Protein AF-A0A958GDZ5-F1 (afdb_monomer)

Nearest PDB structures (foldseek):
  1hzc-assembly1_B  TM=9.266E-01  e=4.044E-08  [Bacillus] caldolyticus
  1i5f-assembly1_B  TM=9.271E-01  e=4.567E-08  [Bacillus] caldolyticus
  1hz9-assembly1_B  TM=9.321E-01  e=2.219E-07  [Bacillus] caldolyticus
  2f52-assembly1_A  TM=8.809E-01  e=8.388E-08  Bacillus subtilis
  6szz-assembly1_A  TM=9.131E-01  e=2.358E-07  Bacillus subtilis

Radius of gyration: 29.17 Å; Cα contacts (8 Å, |Δi|>4): 156; chains: 1; bounding box: 66×72×40 Å

Foldseek 3Di:
DFDKDKFF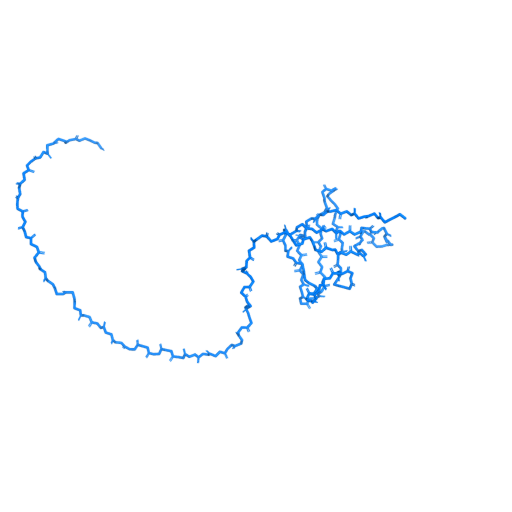WQDWDLVQQWGWTQDPVRDIATEGLVQEDDDPRSTDDGGAMWIFGWDQDPVGIYTNHIGHPPPDDDPPPPVPPDPDDDDPPPPDDDDDDPDDDDDDDDDDDDDDDDD

Solvent-accessible surface area (backbone atoms only — not comparable to full-atom values): 7683 Å² total; per-residue (Å²): 134,87,63,78,42,70,35,30,26,66,41,51,39,64,94,79,33,40,35,37,29,44,32,91,87,76,47,72,28,43,36,46,36,90,31,42,60,53,99,71,79,53,66,65,55,60,72,40,61,31,39,29,24,72,40,89,47,102,88,47,50,29,44,67,36,32,40,73,59,86,76,78,88,74,101,71,80,72,80,88,76,73,79,84,76,88,75,83,78,81,80,74,85,86,80,86,82,92,76,78,86,89,82,92,81,84,88,82,90,82,86,82,85,89,132

pLDDT: mean 71.01, std 16.37, range [31.41, 90.5]

Mean predicted aligned e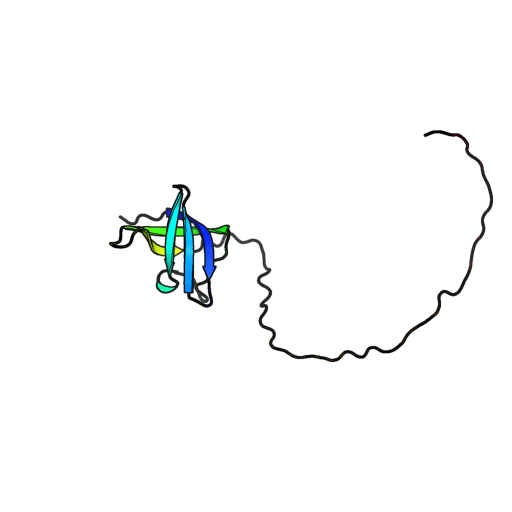rror: 16.72 Å

Sequence (115 aa):
MSSSLKGQVKWFNDAKGFGFIEHESGKDVFVHYSVIESEGFKTLKDGEEVLYEIKDGPKGLHAVKVLKTEVTPSPSQTPGNTPDLALTENDADLAKKNDSALDLKPAVANGDTTN

Structure (mmCIF, N/CA/C/O backbone):
data_AF-A0A958GDZ5-F1
#
_entry.id   AF-A0A958GDZ5-F1
#
loop_
_atom_site.group_PDB
_atom_site.id
_atom_site.type_symbol
_atom_site.label_atom_id
_atom_site.label_alt_id
_atom_site.label_comp_id
_atom_site.label_asym_id
_atom_site.label_entity_id
_atom_site.label_seq_id
_atom_site.pdbx_PDB_ins_code
_atom_site.Cartn_x
_atom_site.Cartn_y
_atom_site.Cartn_z
_atom_site.occupancy
_atom_site.B_iso_or_equiv
_atom_site.auth_seq_id
_atom_site.auth_comp_id
_atom_site.auth_asym_id
_atom_site.auth_atom_id
_atom_site.pdbx_PDB_model_num
ATOM 1 N N . MET A 1 1 ? 19.341 -12.411 4.408 1.00 46.62 1 MET A N 1
ATOM 2 C CA . MET A 1 1 ? 19.259 -11.022 4.897 1.00 46.62 1 MET A CA 1
ATOM 3 C C . MET A 1 1 ? 17.959 -10.458 4.358 1.00 46.62 1 MET A C 1
ATOM 5 O O . MET A 1 1 ? 17.829 -10.393 3.144 1.00 46.62 1 MET A O 1
ATOM 9 N N . SER A 1 2 ? 16.976 -10.211 5.222 1.00 49.62 2 SER A N 1
ATOM 10 C CA . SER A 1 2 ? 15.682 -9.633 4.828 1.00 49.62 2 SER A CA 1
ATOM 11 C C . SER A 1 2 ? 15.842 -8.127 4.649 1.00 49.62 2 SER A C 1
ATOM 13 O O . SER A 1 2 ? 16.529 -7.496 5.452 1.00 49.62 2 SER A O 1
ATOM 15 N N . SER A 1 3 ? 15.268 -7.568 3.588 1.00 72.31 3 SER A N 1
ATOM 16 C CA . SER A 1 3 ? 15.428 -6.159 3.214 1.00 72.31 3 SER A CA 1
ATOM 17 C C . SER A 1 3 ? 14.066 -5.479 3.255 1.00 72.31 3 SER A C 1
ATOM 19 O O . SER A 1 3 ? 13.451 -5.231 2.219 1.00 72.31 3 SER A O 1
ATOM 21 N N . SER A 1 4 ? 13.590 -5.205 4.469 1.00 80.19 4 SER A N 1
ATOM 22 C CA . SER A 1 4 ? 12.344 -4.474 4.712 1.00 80.19 4 SER A CA 1
ATOM 23 C C . SER A 1 4 ? 12.539 -2.980 4.453 1.00 80.19 4 SER A C 1
ATOM 25 O O . SER A 1 4 ? 13.434 -2.355 5.019 1.00 80.19 4 SER A O 1
ATOM 27 N N . LEU A 1 5 ? 11.692 -2.415 3.602 1.00 87.19 5 LEU A N 1
ATOM 28 C CA . LEU A 1 5 ? 11.617 -1.002 3.242 1.00 87.19 5 LEU A CA 1
ATOM 29 C C . LEU A 1 5 ? 10.324 -0.392 3.771 1.00 87.19 5 LEU A C 1
ATOM 31 O O . LEU A 1 5 ? 9.380 -1.100 4.106 1.00 87.19 5 LEU A O 1
ATOM 35 N N . LYS A 1 6 ? 10.280 0.934 3.825 1.00 87.44 6 LYS A N 1
ATOM 36 C CA . LYS A 1 6 ? 9.084 1.706 4.165 1.00 87.44 6 LYS A CA 1
ATOM 37 C C . LYS A 1 6 ? 8.620 2.495 2.950 1.00 87.44 6 LYS A C 1
ATOM 39 O O . LYS A 1 6 ? 9.429 2.899 2.117 1.00 87.44 6 LYS A O 1
ATOM 44 N N . GLY A 1 7 ? 7.327 2.741 2.846 1.00 88.12 7 GLY A N 1
ATOM 45 C CA . GLY A 1 7 ? 6.790 3.617 1.810 1.00 88.12 7 GLY A CA 1
ATOM 46 C C . GLY A 1 7 ? 5.302 3.838 1.973 1.00 88.12 7 GLY A C 1
ATOM 47 O O . GLY A 1 7 ? 4.669 3.252 2.853 1.00 88.12 7 GLY A O 1
ATOM 48 N N . GLN A 1 8 ? 4.770 4.711 1.126 1.00 88.31 8 GLN A N 1
ATOM 49 C CA . GLN A 1 8 ? 3.386 5.153 1.209 1.00 88.31 8 GLN A CA 1
ATOM 50 C C . GLN A 1 8 ? 2.557 4.505 0.117 1.00 88.31 8 GLN A C 1
ATOM 52 O O . GLN A 1 8 ? 2.944 4.443 -1.052 1.00 88.31 8 GLN A O 1
ATOM 57 N N . VAL A 1 9 ? 1.390 4.009 0.496 1.00 88.06 9 VAL A N 1
ATOM 58 C CA . VAL A 1 9 ? 0.466 3.398 -0.455 1.00 88.06 9 VAL A CA 1
ATOM 59 C C . VAL A 1 9 ? -0.107 4.496 -1.347 1.00 88.06 9 VAL A C 1
ATOM 61 O O . VAL A 1 9 ? -0.763 5.413 -0.865 1.00 88.06 9 VAL A O 1
ATOM 64 N N . LYS A 1 10 ? 0.118 4.403 -2.661 1.00 88.19 10 LYS A N 1
ATOM 65 C CA . LYS A 1 10 ? -0.415 5.376 -3.623 1.00 88.19 10 LYS A CA 1
ATOM 66 C C . LYS A 1 10 ? -1.915 5.182 -3.796 1.00 88.19 10 LYS A C 1
ATOM 68 O O . LYS A 1 10 ? -2.681 6.135 -3.788 1.00 88.19 10 LYS A O 1
ATOM 73 N N . TRP A 1 11 ? -2.313 3.929 -3.975 1.00 87.69 11 TRP A N 1
ATOM 74 C CA . TRP A 1 11 ? -3.702 3.498 -4.018 1.00 87.69 11 TRP A CA 1
ATOM 75 C C . TRP A 1 11 ? -3.762 1.982 -3.865 1.00 87.69 11 TRP A C 1
ATOM 77 O O . TRP A 1 11 ? -2.838 1.253 -4.246 1.00 87.69 11 TRP A O 1
ATOM 87 N N . PHE A 1 12 ? -4.879 1.495 -3.344 1.00 87.75 12 PHE A N 1
ATOM 88 C CA . PHE A 1 12 ? -5.149 0.073 -3.216 1.00 87.75 12 PHE A CA 1
ATOM 89 C C . PHE A 1 12 ? -6.603 -0.204 -3.571 1.00 87.75 12 PHE A C 1
ATOM 91 O O . PHE A 1 12 ? -7.491 0.561 -3.210 1.00 87.75 12 PHE A O 1
ATOM 98 N N . ASN A 1 13 ? -6.836 -1.286 -4.307 1.00 86.00 13 ASN A N 1
ATOM 99 C CA . ASN A 1 13 ? -8.171 -1.733 -4.659 1.00 86.00 13 ASN A CA 1
ATOM 100 C C . ASN A 1 13 ? -8.456 -3.045 -3.927 1.00 86.00 13 ASN A C 1
ATOM 102 O O . ASN A 1 13 ? -7.939 -4.096 -4.308 1.00 86.00 13 ASN A O 1
ATOM 106 N N . ASP A 1 14 ? -9.276 -2.978 -2.884 1.00 82.81 14 ASP A N 1
ATOM 107 C CA . ASP A 1 14 ? -9.685 -4.126 -2.074 1.00 82.81 14 ASP A CA 1
ATOM 108 C C . ASP A 1 14 ? -10.543 -5.124 -2.855 1.00 82.81 14 ASP A C 1
ATOM 110 O O . ASP A 1 14 ? -10.319 -6.329 -2.744 1.00 82.81 14 ASP A O 1
ATOM 114 N N . 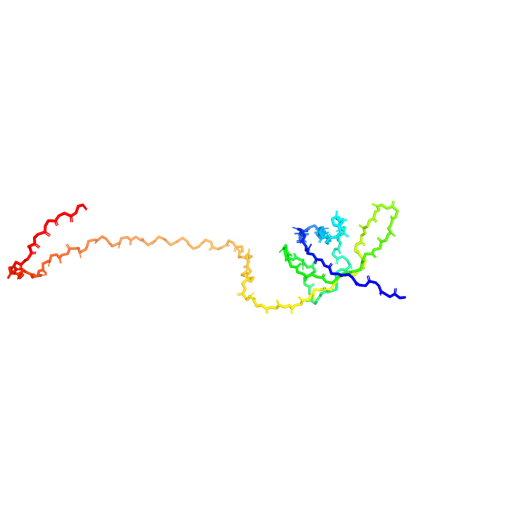ALA A 1 15 ? -11.429 -4.642 -3.731 1.00 83.62 15 ALA A N 1
ATOM 115 C CA . ALA A 1 15 ? -12.278 -5.496 -4.554 1.00 83.62 15 ALA A CA 1
ATOM 116 C C . ALA A 1 15 ? -11.466 -6.356 -5.534 1.00 83.62 15 ALA A C 1
ATOM 118 O O . ALA A 1 15 ? -11.837 -7.493 -5.826 1.00 83.62 15 ALA A O 1
ATOM 119 N N . LYS A 1 16 ? -10.350 -5.824 -6.051 1.00 85.06 16 LYS A N 1
ATOM 120 C CA . LYS A 1 16 ? -9.446 -6.570 -6.940 1.00 85.06 16 LYS A CA 1
ATOM 121 C C . LYS A 1 16 ? -8.248 -7.206 -6.230 1.00 85.06 16 LYS A C 1
ATOM 123 O O . LYS A 1 16 ? -7.585 -8.055 -6.822 1.00 85.06 16 LYS A O 1
ATOM 128 N N . GLY A 1 17 ? -7.953 -6.802 -4.998 1.00 84.69 17 GLY A N 1
ATOM 129 C CA . GLY A 1 17 ? -6.833 -7.307 -4.207 1.00 84.69 17 GLY A CA 1
ATOM 130 C C . GLY A 1 17 ? -5.448 -6.888 -4.716 1.00 84.69 17 GLY A C 1
ATOM 131 O O . GLY A 1 17 ? -4.475 -7.616 -4.522 1.00 84.69 17 GLY A O 1
ATOM 132 N N . PHE A 1 18 ? -5.312 -5.744 -5.384 1.00 88.19 18 PHE A N 1
ATOM 133 C CA . PHE A 1 18 ? -4.002 -5.228 -5.796 1.00 88.19 18 PHE A CA 1
ATOM 134 C C . PHE A 1 18 ? -3.912 -3.718 -5.630 1.00 88.19 18 PHE A C 1
ATOM 136 O O . PHE A 1 18 ? -4.920 -3.011 -5.613 1.00 88.19 18 PHE A O 1
ATOM 143 N N . GLY A 1 19 ? -2.686 -3.216 -5.547 1.00 89.56 19 GLY A N 1
ATOM 144 C CA . GLY A 1 19 ? -2.419 -1.791 -5.442 1.00 89.56 19 GLY A CA 1
ATOM 145 C C . GLY A 1 19 ? -1.006 -1.438 -5.867 1.00 89.56 19 GLY A C 1
ATOM 146 O O . GLY A 1 19 ? -0.238 -2.287 -6.331 1.00 89.56 19 GLY A O 1
ATOM 147 N N . PHE A 1 20 ? -0.674 -0.170 -5.677 1.00 90.50 20 PHE A N 1
ATOM 148 C CA . PHE A 1 20 ? 0.658 0.359 -5.917 1.00 90.50 20 PHE A CA 1
ATOM 149 C C . PHE A 1 20 ? 1.116 1.183 -4.725 1.00 90.50 20 PHE A C 1
ATOM 151 O O . PHE A 1 20 ? 0.348 1.944 -4.133 1.00 90.50 20 PHE A O 1
ATOM 158 N N . ILE A 1 21 ? 2.388 1.021 -4.392 1.00 89.69 21 ILE A N 1
ATOM 159 C CA . ILE A 1 21 ? 3.057 1.754 -3.325 1.00 89.69 21 ILE A CA 1
ATOM 160 C C . ILE A 1 21 ? 4.080 2.673 -3.979 1.00 89.69 21 ILE A C 1
ATOM 162 O O . ILE A 1 21 ? 4.866 2.237 -4.825 1.00 89.69 21 ILE A O 1
ATOM 166 N N . GLU A 1 22 ? 4.046 3.943 -3.600 1.00 87.56 22 GLU A N 1
ATOM 167 C CA . GLU A 1 22 ? 5.036 4.926 -4.005 1.00 87.56 22 GLU A CA 1
ATOM 168 C C . GLU A 1 22 ? 6.192 4.888 -3.001 1.00 87.56 22 GLU A C 1
ATOM 170 O O . GLU A 1 22 ? 6.029 5.116 -1.797 1.00 87.56 22 GLU A O 1
ATOM 175 N N . HIS A 1 23 ? 7.374 4.524 -3.491 1.00 84.81 23 HIS A N 1
ATOM 176 C CA . HIS A 1 23 ? 8.601 4.563 -2.705 1.00 84.81 23 HIS A CA 1
ATOM 177 C C . HIS A 1 23 ? 9.265 5.939 -2.818 1.00 84.81 23 HIS A C 1
ATOM 179 O O . HIS A 1 23 ? 9.201 6.568 -3.874 1.00 84.81 23 HIS A O 1
ATOM 185 N N . GLU A 1 24 ? 10.005 6.369 -1.789 1.00 77.94 24 GLU A N 1
ATOM 186 C CA . GLU A 1 24 ? 10.699 7.671 -1.807 1.00 77.94 24 GLU A CA 1
ATOM 187 C C . GLU A 1 24 ? 11.741 7.782 -2.933 1.00 77.94 24 GLU A C 1
ATOM 189 O O . GLU A 1 24 ? 12.066 8.871 -3.390 1.00 77.94 24 GLU A O 1
ATOM 194 N N . SER A 1 25 ? 12.239 6.647 -3.438 1.00 76.31 25 SER A N 1
ATOM 195 C CA . SER A 1 25 ? 13.123 6.624 -4.614 1.00 76.31 25 SER A CA 1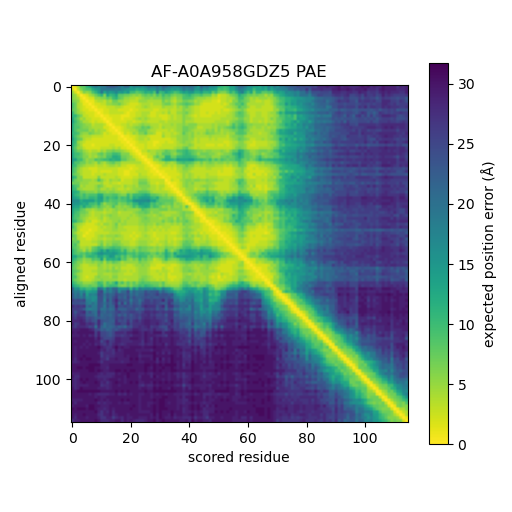
ATOM 196 C C . SER A 1 25 ? 12.406 6.904 -5.942 1.00 76.31 25 SER A C 1
ATOM 198 O O . SER A 1 25 ? 13.031 6.752 -6.991 1.00 76.31 25 SER A O 1
ATOM 200 N N . GLY A 1 26 ? 11.110 7.230 -5.929 1.00 75.12 26 GLY A N 1
ATOM 201 C CA . GLY A 1 26 ? 10.320 7.505 -7.132 1.00 75.12 26 GLY A CA 1
ATOM 202 C C . GLY A 1 26 ? 10.059 6.268 -7.992 1.00 75.12 26 GLY A C 1
ATOM 203 O O . GLY A 1 26 ? 9.884 6.386 -9.201 1.00 75.12 26 GLY A O 1
ATOM 204 N N . LYS A 1 27 ? 10.090 5.071 -7.392 1.00 82.69 27 LYS A N 1
ATOM 205 C CA . LYS A 1 27 ? 9.747 3.820 -8.077 1.00 82.69 27 LYS A CA 1
ATOM 206 C C . LYS A 1 27 ? 8.424 3.282 -7.560 1.00 82.69 27 LYS A C 1
ATOM 208 O O . LYS A 1 27 ? 8.267 3.098 -6.354 1.00 82.69 27 LYS A O 1
ATOM 213 N N . ASP A 1 28 ? 7.525 2.983 -8.488 1.00 86.88 28 ASP A N 1
ATOM 214 C CA . ASP A 1 28 ? 6.263 2.314 -8.205 1.00 86.88 28 ASP A CA 1
ATOM 215 C C . ASP A 1 28 ? 6.498 0.832 -7.917 1.00 86.88 28 ASP A C 1
ATOM 217 O O . ASP A 1 28 ? 7.147 0.113 -8.687 1.00 86.88 28 ASP A O 1
ATOM 221 N N . VAL A 1 29 ? 5.954 0.368 -6.798 1.00 88.50 29 VAL A N 1
ATOM 222 C CA . VAL A 1 29 ? 6.057 -1.024 -6.368 1.00 88.50 29 VAL A CA 1
ATOM 223 C C . VAL A 1 29 ? 4.685 -1.666 -6.460 1.00 88.50 29 VAL A C 1
ATOM 225 O O . VAL A 1 29 ? 3.725 -1.215 -5.831 1.00 88.50 29 VAL A O 1
ATOM 228 N N . PHE A 1 30 ? 4.596 -2.741 -7.239 1.00 90.38 30 PHE A N 1
ATOM 229 C CA . PHE A 1 30 ? 3.364 -3.511 -7.362 1.00 90.38 30 PHE A CA 1
ATOM 230 C C . PHE A 1 30 ? 3.117 -4.341 -6.099 1.00 90.38 30 PHE A C 1
ATOM 232 O O . PHE A 1 30 ? 3.990 -5.109 -5.689 1.00 90.38 30 PHE A O 1
ATOM 239 N N . VAL A 1 31 ? 1.925 -4.233 -5.507 1.00 87.69 31 VAL A N 1
ATOM 240 C CA . VAL A 1 31 ? 1.526 -5.009 -4.324 1.00 87.69 31 VAL A CA 1
ATOM 241 C C . VAL A 1 31 ? 0.282 -5.848 -4.605 1.00 87.69 31 VAL A C 1
ATOM 243 O O . VAL A 1 31 ? -0.674 -5.398 -5.237 1.00 87.69 31 VAL A O 1
ATOM 246 N N . HIS A 1 32 ? 0.288 -7.080 -4.096 1.00 89.44 32 HIS A N 1
ATOM 247 C CA . HIS A 1 32 ? -0.814 -8.030 -4.214 1.00 89.44 32 HIS A CA 1
ATOM 248 C C . HIS A 1 32 ? -1.331 -8.438 -2.830 1.00 89.44 32 HIS A C 1
ATOM 250 O O . HIS A 1 32 ? -0.542 -8.617 -1.905 1.00 89.44 32 HIS A O 1
ATOM 256 N N . TYR A 1 33 ? -2.637 -8.665 -2.678 1.00 84.75 33 TYR A N 1
ATOM 257 C CA . TYR A 1 33 ? -3.236 -9.040 -1.391 1.00 84.75 33 TYR A CA 1
ATOM 258 C C . TYR A 1 33 ? -2.600 -10.302 -0.790 1.00 84.75 33 TYR A C 1
ATOM 260 O O . TYR A 1 33 ? -2.484 -10.429 0.425 1.00 84.75 33 TYR A O 1
ATOM 268 N N . SER A 1 34 ? -2.131 -11.228 -1.634 1.00 85.81 34 SER A N 1
ATOM 269 C CA . SER A 1 34 ? -1.505 -12.472 -1.173 1.00 85.81 34 SER A CA 1
ATOM 270 C C . SER A 1 34 ? -0.243 -12.247 -0.336 1.00 85.81 34 SER A C 1
ATOM 272 O O . SER A 1 34 ? 0.073 -13.112 0.476 1.00 85.81 34 SER A O 1
ATOM 274 N N . VAL A 1 35 ? 0.467 -11.130 -0.529 1.00 87.19 35 VAL A N 1
ATOM 275 C CA . VAL A 1 35 ? 1.714 -10.818 0.193 1.00 87.19 35 VAL A CA 1
ATOM 276 C C . VAL A 1 35 ? 1.493 -9.930 1.419 1.00 87.19 35 VAL A C 1
ATOM 278 O O . VAL A 1 35 ? 2.440 -9.635 2.144 1.00 87.19 35 VAL A O 1
ATOM 281 N N . ILE A 1 36 ? 0.254 -9.489 1.653 1.00 86.69 36 ILE A N 1
ATOM 282 C CA . ILE A 1 36 ? -0.105 -8.673 2.811 1.00 86.69 36 ILE A CA 1
ATOM 283 C C . ILE A 1 36 ? -0.296 -9.592 4.018 1.00 86.69 36 ILE A C 1
ATOM 285 O O . ILE A 1 36 ? -1.163 -10.479 4.013 1.00 86.69 36 ILE A O 1
ATOM 289 N N . GLU A 1 37 ? 0.509 -9.355 5.050 1.00 81.50 37 GLU A N 1
ATOM 290 C CA . GLU A 1 37 ? 0.358 -9.934 6.380 1.00 81.50 37 GLU A CA 1
ATOM 291 C C . GLU A 1 37 ? -0.435 -8.953 7.247 1.00 81.50 37 GLU A C 1
ATOM 293 O O . GLU A 1 37 ? 0.090 -7.968 7.763 1.00 81.50 37 GLU A O 1
ATOM 298 N N . SER A 1 38 ? -1.739 -9.204 7.352 1.00 72.19 38 SER A N 1
ATOM 299 C CA . SER A 1 38 ? -2.656 -8.460 8.212 1.00 72.19 38 SER A CA 1
ATOM 300 C C . SER A 1 38 ? -3.679 -9.426 8.808 1.00 72.19 38 SER A C 1
ATOM 302 O O . SER A 1 38 ? -4.063 -10.408 8.164 1.00 72.19 38 SER A O 1
ATOM 304 N N . GLU A 1 39 ? -4.087 -9.166 10.046 1.00 58.44 39 GLU A N 1
ATOM 305 C CA . GLU A 1 39 ? -5.038 -9.986 10.790 1.00 58.44 39 GLU A CA 1
ATOM 306 C C . GLU A 1 39 ? -6.469 -9.658 10.322 1.00 58.44 39 GLU A C 1
ATOM 308 O O . GLU A 1 39 ? -7.125 -8.750 10.822 1.00 58.44 39 GLU A O 1
ATOM 313 N N . GLY A 1 40 ? -6.932 -10.355 9.277 1.00 68.56 40 GLY A N 1
ATOM 314 C CA . GLY A 1 40 ? -8.287 -10.212 8.731 1.00 68.56 40 GLY A CA 1
ATOM 315 C C . GLY A 1 40 ? -8.321 -9.722 7.283 1.00 68.56 40 GLY A C 1
ATOM 316 O O . GLY A 1 40 ? -7.843 -10.405 6.373 1.00 68.56 40 GLY A O 1
ATOM 317 N N . PHE A 1 41 ? -8.942 -8.564 7.043 1.00 62.25 41 PHE A N 1
ATOM 318 C CA . PHE A 1 41 ? -9.097 -8.010 5.697 1.00 62.25 41 PHE A CA 1
ATOM 319 C C . PHE A 1 41 ? -7.768 -7.442 5.192 1.00 62.25 41 PHE A C 1
ATOM 321 O O . PHE A 1 41 ? -7.261 -6.443 5.694 1.00 62.25 41 PHE A O 1
ATOM 328 N N . LYS A 1 42 ? -7.211 -8.090 4.165 1.00 73.81 42 LYS A N 1
ATOM 329 C CA . LYS A 1 42 ? -5.932 -7.744 3.528 1.00 73.81 42 LYS A CA 1
ATOM 330 C C . LYS A 1 42 ? -6.074 -6.507 2.639 1.00 73.81 42 LYS A C 1
ATOM 332 O O . LYS A 1 42 ? -5.965 -6.600 1.417 1.00 73.81 42 LYS A O 1
ATOM 337 N N . THR A 1 43 ? -6.355 -5.364 3.257 1.00 76.81 43 THR A N 1
ATOM 338 C CA . THR A 1 43 ? -6.558 -4.082 2.581 1.00 76.81 43 THR A CA 1
ATOM 339 C C . THR A 1 43 ? -5.565 -3.028 3.050 1.00 76.81 43 THR A C 1
ATOM 341 O O . THR A 1 43 ? -5.157 -2.983 4.215 1.00 76.81 43 THR A O 1
ATOM 344 N N . LEU A 1 44 ? -5.159 -2.169 2.117 1.00 81.81 44 LEU A N 1
ATOM 345 C CA . LEU A 1 44 ? -4.298 -1.020 2.375 1.00 81.81 44 LEU A CA 1
ATOM 346 C C . LEU A 1 44 ? -5.089 0.263 2.160 1.00 81.81 44 LEU A C 1
ATOM 348 O O . LEU A 1 44 ? -6.002 0.299 1.337 1.00 81.81 44 LEU A O 1
ATOM 352 N N . LYS A 1 45 ? -4.730 1.300 2.910 1.00 81.06 45 LYS A N 1
ATOM 353 C CA . LYS A 1 45 ? -5.333 2.624 2.797 1.00 81.06 45 LYS A CA 1
ATOM 354 C C . LYS A 1 45 ? -4.375 3.535 2.046 1.00 81.06 45 LYS A C 1
ATOM 356 O O . LYS A 1 45 ? -3.168 3.437 2.253 1.00 81.06 45 LYS A O 1
ATOM 361 N N . ASP A 1 46 ? -4.887 4.364 1.146 1.00 84.94 46 ASP A N 1
ATOM 362 C CA . ASP A 1 46 ? -4.068 5.355 0.453 1.00 84.94 46 ASP A CA 1
ATOM 363 C C . ASP A 1 46 ? -3.440 6.337 1.455 1.00 84.94 46 ASP A C 1
ATOM 365 O O . ASP A 1 46 ? -4.046 6.693 2.465 1.00 84.94 46 ASP A O 1
ATOM 369 N N . GLY A 1 47 ? -2.181 6.704 1.215 1.00 83.62 47 GLY A N 1
ATOM 370 C CA . GLY A 1 47 ? -1.403 7.583 2.091 1.00 83.62 47 GL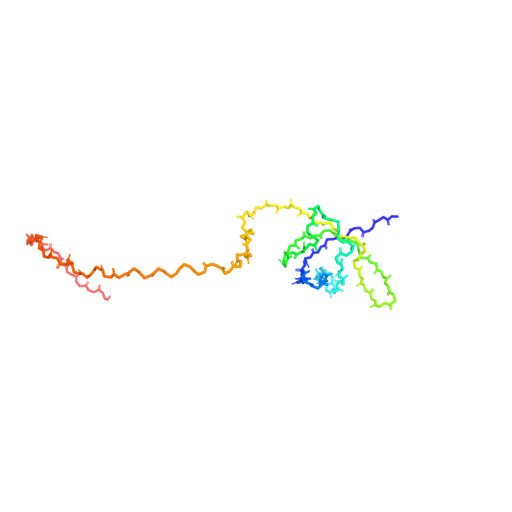Y A CA 1
ATOM 371 C C . GLY A 1 47 ? -0.931 6.954 3.408 1.00 83.62 47 GLY A C 1
ATOM 372 O O . GLY A 1 47 ? -0.251 7.622 4.182 1.00 83.62 47 GLY A O 1
ATOM 373 N N . GLU A 1 48 ? -1.252 5.687 3.681 1.00 82.81 48 GLU A N 1
ATOM 374 C CA . GLU A 1 48 ? -0.780 4.997 4.884 1.00 82.81 48 GLU A CA 1
ATOM 375 C C . GLU A 1 48 ? 0.682 4.556 4.720 1.00 82.81 48 GLU A C 1
ATOM 377 O O . GLU A 1 48 ? 1.090 4.065 3.659 1.00 82.81 48 GLU A O 1
ATOM 382 N N . GLU A 1 49 ? 1.476 4.735 5.777 1.00 86.31 49 GLU A N 1
ATOM 383 C CA . GLU A 1 49 ? 2.847 4.236 5.827 1.00 86.31 49 GLU A CA 1
ATOM 384 C C . GLU A 1 49 ? 2.830 2.743 6.157 1.00 86.31 49 GLU A C 1
ATOM 386 O O . GLU A 1 49 ? 2.218 2.304 7.133 1.00 86.31 49 GLU A O 1
ATOM 391 N N . VAL A 1 50 ? 3.497 1.952 5.321 1.00 86.38 50 VAL A N 1
ATOM 392 C CA . VAL A 1 50 ? 3.599 0.505 5.504 1.00 86.38 50 VAL A CA 1
ATOM 393 C C . VAL A 1 50 ? 5.028 0.031 5.301 1.00 86.38 50 VAL A C 1
ATOM 395 O O . VAL A 1 50 ? 5.802 0.609 4.531 1.00 86.38 50 VAL A O 1
ATOM 398 N N . LEU A 1 51 ? 5.376 -1.054 5.988 1.00 89.12 51 LEU A N 1
ATOM 399 C CA . LEU A 1 51 ? 6.646 -1.749 5.820 1.00 89.12 51 LEU A CA 1
ATOM 400 C C . LEU A 1 51 ? 6.469 -2.856 4.785 1.00 89.12 51 LEU A C 1
ATOM 402 O O . LEU A 1 51 ? 5.572 -3.683 4.906 1.00 89.12 51 LEU A O 1
ATOM 406 N N . TYR A 1 52 ? 7.318 -2.913 3.770 1.00 89.56 52 TYR A N 1
ATOM 407 C CA . TYR A 1 52 ? 7.261 -3.943 2.742 1.00 89.56 52 TYR A CA 1
ATOM 408 C C . TYR A 1 52 ? 8.641 -4.345 2.241 1.00 89.56 52 TYR A C 1
ATOM 410 O O . TYR A 1 52 ? 9.587 -3.572 2.283 1.00 89.56 52 TYR A O 1
ATOM 418 N N . GLU A 1 53 ? 8.766 -5.558 1.721 1.00 89.62 53 GLU A N 1
ATOM 419 C CA . GLU A 1 53 ? 9.992 -6.010 1.059 1.00 89.62 53 GLU A CA 1
ATOM 420 C C . GLU A 1 53 ? 9.836 -5.892 -0.458 1.00 89.62 53 GLU A C 1
ATOM 422 O O . GLU A 1 53 ? 8.940 -6.521 -1.029 1.00 89.62 53 GLU A O 1
ATOM 427 N N . ILE A 1 54 ? 10.708 -5.117 -1.116 1.00 87.06 54 ILE A N 1
ATOM 428 C CA . ILE A 1 54 ? 10.810 -5.133 -2.582 1.00 87.06 54 ILE A CA 1
ATOM 429 C C . ILE A 1 54 ? 11.678 -6.290 -3.030 1.00 87.06 54 ILE A C 1
ATOM 431 O O . ILE A 1 54 ? 12.717 -6.581 -2.436 1.00 87.06 54 ILE A O 1
ATOM 435 N N . LYS A 1 55 ? 11.287 -6.895 -4.143 1.00 86.50 55 LYS A N 1
ATOM 436 C CA . LYS A 1 55 ? 12.117 -7.862 -4.839 1.00 86.50 55 LYS A CA 1
ATOM 437 C C . LYS A 1 55 ? 12.189 -7.522 -6.316 1.00 86.50 55 LYS A C 1
ATOM 439 O O . LYS A 1 55 ? 11.183 -7.167 -6.938 1.00 86.50 55 LYS A O 1
ATOM 444 N N . ASP A 1 56 ? 13.389 -7.615 -6.871 1.00 84.38 56 ASP A N 1
ATOM 445 C CA . ASP A 1 56 ? 13.595 -7.583 -8.307 1.00 84.38 56 ASP A CA 1
ATOM 446 C C . ASP A 1 56 ? 13.006 -8.857 -8.924 1.00 84.38 56 ASP A C 1
ATOM 448 O O . ASP A 1 56 ? 13.315 -9.985 -8.541 1.00 84.38 56 ASP A O 1
ATOM 452 N N . GLY A 1 57 ? 12.063 -8.668 -9.842 1.00 81.00 57 GLY A N 1
ATOM 453 C CA . GLY A 1 57 ? 11.469 -9.743 -10.619 1.00 81.00 57 GLY A CA 1
ATOM 454 C C . GLY A 1 57 ? 11.668 -9.519 -12.115 1.00 81.00 57 GLY A C 1
ATOM 455 O O . GLY A 1 57 ? 11.968 -8.405 -12.549 1.00 81.00 57 GLY A O 1
ATOM 456 N N . PRO A 1 58 ? 11.402 -10.542 -12.942 1.00 77.44 58 PRO A N 1
ATOM 457 C CA . PRO A 1 58 ? 11.528 -10.447 -14.399 1.00 77.44 58 PRO A CA 1
ATOM 458 C C . PRO A 1 58 ? 10.594 -9.400 -15.038 1.00 77.44 58 PRO A C 1
ATOM 460 O O . PRO A 1 58 ? 10.772 -9.056 -16.201 1.00 77.44 58 PRO A O 1
ATOM 463 N N . LYS A 1 59 ? 9.595 -8.897 -14.298 1.00 75.88 59 LYS A N 1
ATOM 464 C CA . LYS A 1 59 ? 8.633 -7.873 -14.743 1.00 75.88 59 LYS A CA 1
ATOM 465 C C . LYS A 1 59 ? 8.775 -6.524 -14.021 1.00 75.88 59 LYS A C 1
ATOM 467 O O . LYS A 1 59 ? 7.914 -5.668 -14.192 1.00 75.88 59 LYS A O 1
ATOM 472 N N . GLY A 1 60 ? 9.826 -6.333 -13.222 1.00 81.31 60 GLY A N 1
ATOM 473 C CA . GLY A 1 60 ? 10.035 -5.128 -12.414 1.00 81.31 60 GLY A CA 1
ATOM 474 C C . GLY A 1 60 ? 9.912 -5.371 -10.908 1.00 81.31 60 GLY A C 1
ATOM 475 O O . GLY A 1 60 ? 9.902 -6.516 -10.444 1.00 81.31 60 GLY A O 1
ATOM 476 N N . LEU A 1 61 ? 9.860 -4.276 -10.145 1.00 86.62 61 LEU A N 1
ATOM 477 C CA . LEU A 1 61 ? 9.780 -4.318 -8.687 1.00 86.62 61 LEU A CA 1
ATOM 478 C C . LEU A 1 61 ? 8.379 -4.700 -8.212 1.00 86.62 61 LEU A C 1
ATOM 480 O O . LEU A 1 61 ? 7.385 -4.087 -8.601 1.00 86.62 61 LEU A O 1
ATOM 484 N N . HIS A 1 62 ? 8.315 -5.678 -7.316 1.00 90.31 62 HIS A N 1
ATOM 485 C CA . HIS A 1 62 ? 7.085 -6.063 -6.635 1.00 90.31 62 HIS A CA 1
ATOM 486 C C . HIS A 1 62 ? 7.331 -6.237 -5.138 1.00 90.31 62 HIS A C 1
ATOM 488 O O . HIS A 1 62 ? 8.440 -6.567 -4.711 1.00 90.31 62 HIS A O 1
ATOM 494 N N . ALA A 1 63 ? 6.284 -6.021 -4.351 1.00 89.12 63 ALA A N 1
ATOM 495 C CA . ALA A 1 63 ? 6.280 -6.321 -2.933 1.00 89.12 63 ALA A CA 1
ATOM 496 C C . ALA A 1 63 ? 6.094 -7.831 -2.731 1.00 89.12 63 ALA A C 1
ATOM 498 O O . ALA A 1 63 ? 5.199 -8.436 -3.326 1.00 89.12 63 ALA A O 1
ATOM 499 N N . VAL A 1 64 ? 6.928 -8.442 -1.890 1.00 90.50 64 VAL A N 1
ATOM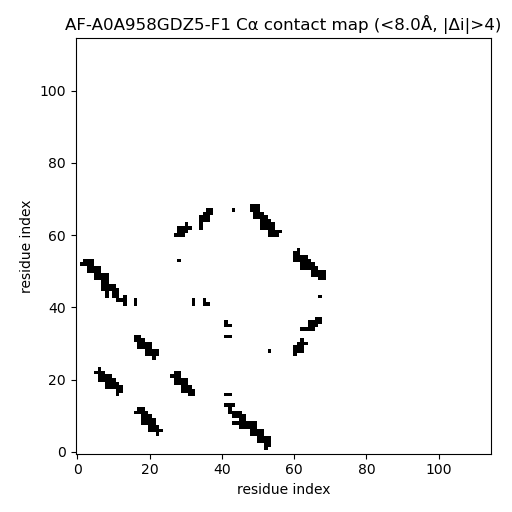 500 C CA . VAL A 1 64 ? 6.832 -9.876 -1.536 1.00 90.50 64 VAL A CA 1
ATOM 501 C C . VAL A 1 64 ? 6.307 -10.122 -0.127 1.00 90.50 64 VAL A C 1
ATOM 503 O O . VAL A 1 64 ? 5.881 -11.232 0.182 1.00 90.50 64 VAL A O 1
ATOM 506 N N . LYS A 1 65 ? 6.313 -9.089 0.713 1.00 89.44 65 LYS A N 1
ATOM 507 C CA . LYS A 1 65 ? 5.797 -9.106 2.079 1.00 89.44 65 LYS A CA 1
ATOM 508 C C . LYS A 1 65 ? 5.400 -7.687 2.445 1.00 89.44 65 LYS A C 1
ATOM 510 O O . LYS A 1 65 ? 6.193 -6.783 2.199 1.00 89.44 65 LYS A O 1
ATOM 515 N N . VAL A 1 66 ? 4.204 -7.490 2.987 1.00 87.44 66 VAL A N 1
ATOM 516 C CA . VAL A 1 66 ? 3.715 -6.181 3.441 1.00 87.44 66 VAL A CA 1
ATOM 517 C C . VAL A 1 66 ? 3.178 -6.307 4.858 1.00 87.44 66 VAL A C 1
ATOM 519 O O . VAL A 1 66 ? 2.353 -7.173 5.133 1.00 87.44 66 VAL A O 1
ATOM 522 N N . LEU A 1 67 ? 3.647 -5.426 5.730 1.00 85.44 67 LEU A N 1
ATOM 523 C CA . LEU A 1 67 ? 3.324 -5.304 7.141 1.00 85.44 67 LEU A CA 1
ATOM 524 C C . LEU A 1 67 ? 2.725 -3.913 7.361 1.00 85.44 67 LEU A C 1
ATOM 526 O O . LEU A 1 67 ? 3.384 -2.896 7.120 1.00 85.44 67 LEU A O 1
ATOM 530 N N . LYS A 1 68 ? 1.474 -3.858 7.818 1.00 80.31 68 LYS A N 1
ATOM 531 C CA . LYS A 1 68 ? 0.853 -2.590 8.212 1.00 80.31 68 LYS A CA 1
ATOM 532 C C . LYS A 1 68 ? 1.442 -2.161 9.550 1.00 80.31 68 LYS A C 1
ATOM 534 O O . LYS A 1 68 ? 1.383 -2.918 10.517 1.00 80.31 68 LYS A O 1
ATOM 539 N N . THR A 1 69 ? 2.017 -0.965 9.616 1.00 71.62 69 THR A N 1
ATOM 540 C CA . THR A 1 69 ? 2.385 -0.373 10.901 1.00 71.62 69 THR A CA 1
ATOM 541 C C . THR A 1 69 ? 1.143 0.317 11.432 1.00 71.62 69 THR A C 1
ATOM 543 O O . THR A 1 69 ? 0.818 1.420 11.003 1.00 71.62 69 THR A O 1
ATOM 546 N N . GLU A 1 70 ? 0.393 -0.349 12.306 1.00 61.62 70 GLU A N 1
ATOM 547 C CA . GLU A 1 70 ? -0.758 0.267 12.967 1.00 61.62 70 GLU A CA 1
ATOM 548 C C . GLU A 1 70 ? -0.289 1.385 13.913 1.00 61.62 70 GLU A C 1
ATOM 550 O O . GLU A 1 70 ? -0.125 1.190 15.114 1.00 61.62 70 GLU A O 1
ATOM 555 N N . VAL A 1 71 ? -0.071 2.582 13.370 1.00 49.84 71 VAL A N 1
ATOM 556 C CA . VAL A 1 71 ? -0.037 3.832 14.132 1.00 49.84 71 VAL A CA 1
ATOM 557 C C . VAL A 1 71 ? -1.416 4.476 14.019 1.00 49.84 71 VAL A C 1
ATOM 559 O O . VAL A 1 71 ? -1.683 5.328 13.179 1.00 49.84 71 VAL A O 1
ATOM 562 N N . THR A 1 72 ? -2.353 4.007 14.840 1.00 31.41 72 THR A N 1
ATOM 563 C CA . THR A 1 72 ? -3.659 4.658 15.015 1.00 31.41 72 THR A CA 1
ATOM 564 C C . THR A 1 72 ? -3.432 6.041 15.646 1.00 31.41 72 THR A C 1
ATOM 566 O O . THR A 1 72 ? -2.670 6.158 16.607 1.00 31.41 72 THR A O 1
ATOM 569 N N . PRO A 1 73 ? -4.104 7.097 15.159 1.00 52.69 73 PRO A N 1
ATOM 570 C CA . PRO A 1 73 ? -5.450 7.303 15.674 1.00 52.69 73 PRO A CA 1
ATOM 571 C C . PRO A 1 73 ? -6.433 7.780 14.599 1.00 52.69 73 PRO A C 1
ATOM 573 O O . PRO A 1 73 ? -6.402 8.932 14.177 1.00 52.69 73 PRO A O 1
ATOM 576 N N . SER A 1 74 ? -7.391 6.931 14.223 1.00 35.41 74 SER A N 1
ATOM 577 C CA . SER A 1 74 ? -8.761 7.405 13.985 1.00 35.41 74 SER A CA 1
ATOM 578 C C . SER A 1 74 ? -9.749 6.247 13.829 1.00 35.41 74 SER A C 1
ATOM 580 O O . SER A 1 74 ? -9.724 5.552 12.809 1.00 35.41 74 SER A O 1
ATOM 582 N N . PRO A 1 75 ? -10.661 6.055 14.797 1.00 58.25 75 PRO A N 1
ATOM 583 C CA . PRO A 1 75 ? -11.824 5.197 14.635 1.00 58.25 75 PRO A CA 1
ATOM 584 C C . PRO A 1 75 ? -12.828 5.907 13.718 1.00 58.25 75 PRO A C 1
ATOM 586 O O . PRO A 1 75 ? -13.741 6.585 14.171 1.00 58.25 75 PRO A O 1
ATOM 589 N N . SER A 1 76 ? -12.629 5.804 12.408 1.00 42.25 76 SER A N 1
ATOM 590 C CA . SER A 1 76 ? -13.641 6.202 11.424 1.00 42.25 76 SER A CA 1
ATOM 591 C C . SER A 1 76 ? -13.470 5.391 10.142 1.00 42.25 76 SER A C 1
ATOM 593 O O . SER A 1 76 ? -13.279 5.903 9.043 1.00 42.25 76 SER A O 1
ATOM 595 N N . GLN A 1 77 ? -13.456 4.068 10.291 1.00 44.59 77 GLN A N 1
ATOM 596 C CA . GLN A 1 77 ? -13.971 3.206 9.236 1.00 44.59 77 GLN A CA 1
ATOM 597 C C . GLN A 1 77 ? -15.418 2.931 9.614 1.00 44.59 77 GLN A C 1
ATOM 599 O O . GLN A 1 77 ? -15.728 1.914 10.226 1.00 44.59 77 GLN A O 1
ATOM 604 N N . THR A 1 78 ? -16.292 3.897 9.328 1.00 37.16 78 THR A N 1
ATOM 605 C CA . THR A 1 78 ? -17.725 3.630 9.267 1.00 37.16 78 THR A CA 1
ATOM 606 C C . THR A 1 78 ? -17.899 2.499 8.256 1.00 37.16 78 THR A C 1
ATOM 608 O O . THR A 1 78 ? -17.493 2.674 7.103 1.00 37.16 78 THR A O 1
ATOM 611 N N . PRO A 1 79 ? -18.433 1.332 8.645 1.00 55.06 79 PRO A N 1
ATOM 612 C CA . PRO A 1 79 ? -18.770 0.299 7.684 1.00 55.06 79 PRO A CA 1
ATOM 613 C C . PRO A 1 79 ? -19.882 0.847 6.786 1.00 55.06 79 PRO A C 1
ATOM 615 O O . PRO A 1 79 ? -21.053 0.848 7.147 1.00 55.06 79 PRO A O 1
ATOM 618 N N . GLY A 1 80 ? -19.507 1.346 5.610 1.00 49.03 80 GLY A N 1
ATOM 619 C CA . GLY A 1 80 ? -20.411 1.785 4.547 1.00 49.03 80 GLY A CA 1
ATOM 620 C C . GLY A 1 80 ? -21.057 0.616 3.803 1.00 49.03 80 GLY A C 1
ATOM 621 O O . GLY A 1 80 ? -21.202 0.679 2.588 1.00 49.03 80 GLY A O 1
ATOM 622 N N . ASN A 1 81 ? -21.441 -0.445 4.517 1.00 54.22 81 ASN A N 1
ATOM 623 C CA . ASN A 1 81 ? -22.186 -1.574 3.963 1.00 54.22 81 ASN A CA 1
ATOM 624 C C . ASN A 1 81 ? -23.495 -1.737 4.745 1.00 54.22 81 ASN A C 1
ATOM 626 O O . ASN A 1 81 ? -23.730 -2.750 5.400 1.00 54.22 81 ASN A O 1
ATOM 630 N N . THR A 1 82 ? -24.353 -0.721 4.679 1.00 49.31 82 THR A N 1
ATOM 631 C CA . THR A 1 82 ? -25.784 -0.909 4.924 1.00 49.31 82 THR A CA 1
ATOM 632 C C . THR A 1 82 ? -26.426 -1.114 3.554 1.00 49.31 82 THR A C 1
ATOM 634 O O . THR A 1 82 ? -26.566 -0.137 2.815 1.00 49.31 82 THR A O 1
ATOM 637 N N . PRO A 1 83 ? -26.764 -2.348 3.138 1.00 57.12 83 PRO A N 1
ATOM 638 C CA . PRO A 1 83 ? -27.713 -2.497 2.052 1.00 57.12 83 PRO A CA 1
ATOM 639 C C . PRO A 1 83 ? -29.042 -1.902 2.528 1.00 57.12 83 PRO A C 1
ATOM 641 O O . PRO A 1 83 ? -29.515 -2.231 3.611 1.00 57.12 83 PRO A O 1
ATOM 644 N N . ASP A 1 84 ? -29.561 -0.965 1.739 1.00 56.84 84 ASP A N 1
ATOM 645 C CA . ASP A 1 84 ? -30.986 -0.739 1.495 1.00 56.84 84 ASP A CA 1
ATOM 646 C C . ASP A 1 84 ? -31.943 -1.231 2.600 1.00 56.84 84 ASP A C 1
ATOM 648 O O . ASP A 1 84 ? -32.388 -2.375 2.602 1.00 56.84 84 ASP A O 1
ATOM 652 N N . LEU A 1 85 ? -32.302 -0.341 3.525 1.00 43.78 85 LEU A N 1
ATOM 653 C CA . LEU A 1 85 ? -33.620 -0.389 4.148 1.00 43.78 85 LEU A CA 1
ATOM 654 C C . LEU A 1 85 ? -34.173 1.032 4.133 1.00 43.78 85 LEU A C 1
ATOM 656 O O . LEU A 1 85 ? -33.992 1.820 5.060 1.00 43.78 85 LEU A O 1
ATOM 660 N N . ALA A 1 86 ? -34.791 1.372 3.005 1.00 50.12 86 ALA A N 1
ATOM 661 C CA . ALA A 1 86 ? -35.618 2.552 2.867 1.00 50.12 86 ALA A CA 1
ATOM 662 C C . ALA A 1 86 ? -36.717 2.535 3.943 1.00 50.12 86 ALA A C 1
ATOM 664 O O . ALA A 1 86 ? -37.713 1.823 3.821 1.00 50.12 86 ALA A O 1
ATOM 665 N N . LEU A 1 87 ? -36.551 3.338 4.994 1.00 47.66 87 LEU A N 1
ATOM 666 C CA . LEU A 1 87 ? -37.675 3.806 5.790 1.00 47.66 87 LEU A CA 1
ATOM 667 C C . LEU A 1 87 ? -38.111 5.138 5.192 1.00 47.66 87 LEU A C 1
ATOM 669 O O . LEU A 1 87 ? -37.434 6.158 5.270 1.00 47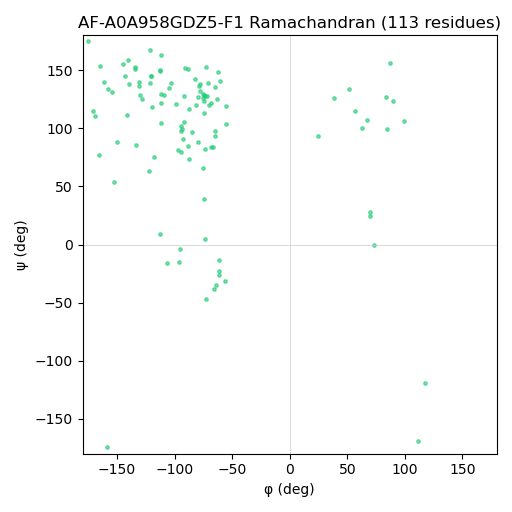.66 87 LEU A O 1
ATOM 673 N N . THR A 1 88 ? -39.232 5.063 4.486 1.00 55.41 88 THR A N 1
ATOM 674 C CA . THR A 1 88 ? -39.987 6.203 3.987 1.00 55.41 88 THR A CA 1
ATOM 675 C C . THR A 1 88 ? -40.529 6.994 5.176 1.00 55.41 88 THR A C 1
ATOM 677 O O . THR A 1 88 ? -41.593 6.700 5.713 1.00 55.41 88 THR A O 1
ATOM 680 N N . GLU A 1 89 ? -39.789 8.002 5.617 1.00 64.62 89 GLU A N 1
ATOM 681 C CA . GLU A 1 89 ? -40.283 8.936 6.627 1.00 64.62 89 GLU A CA 1
ATOM 682 C C . GLU A 1 89 ? -41.022 10.073 5.916 1.00 64.62 89 GLU A C 1
ATOM 684 O O . GLU A 1 89 ? -40.479 11.119 5.564 1.00 64.62 89 GLU A O 1
ATOM 689 N N . ASN A 1 90 ? -42.299 9.791 5.643 1.00 60.50 90 ASN A N 1
ATOM 690 C CA . ASN A 1 90 ? -43.334 10.800 5.469 1.00 60.50 90 ASN A CA 1
ATOM 691 C C . ASN A 1 90 ? -43.575 11.468 6.829 1.00 60.50 90 ASN A C 1
ATOM 693 O O . ASN A 1 90 ? -44.504 11.080 7.536 1.00 60.50 90 ASN A O 1
ATOM 697 N N . ASP A 1 91 ? -42.768 12.465 7.188 1.00 60.22 91 ASP A N 1
ATOM 698 C CA . ASP A 1 91 ? -43.136 13.385 8.265 1.00 60.22 91 ASP A CA 1
ATOM 699 C C . ASP A 1 91 ? -43.838 14.595 7.642 1.00 60.22 91 ASP A C 1
ATOM 701 O O . ASP A 1 91 ? -43.241 15.546 7.130 1.00 60.22 91 ASP A O 1
ATOM 705 N N . ALA A 1 92 ? -45.156 14.453 7.563 1.00 58.84 92 ALA A N 1
ATOM 706 C CA . ALA A 1 92 ? -46.074 15.506 7.199 1.00 58.84 92 ALA A CA 1
ATOM 707 C C . ALA A 1 92 ? -46.166 16.538 8.332 1.00 58.84 92 ALA A C 1
ATOM 709 O O . ALA A 1 92 ? -46.327 16.179 9.489 1.00 58.84 92 ALA A O 1
ATOM 710 N N . ASP A 1 93 ? -46.196 17.808 7.932 1.00 54.78 93 ASP A N 1
ATOM 711 C CA . ASP A 1 93 ? -46.957 18.872 8.588 1.00 54.78 93 ASP A CA 1
ATOM 712 C C . ASP A 1 93 ? -46.593 19.226 10.045 1.00 54.78 93 ASP A C 1
ATOM 714 O O . ASP A 1 93 ? -47.108 18.661 11.002 1.00 54.78 93 ASP A O 1
ATOM 718 N N . LEU A 1 94 ? -45.828 20.314 10.212 1.00 61.00 94 LEU A N 1
ATOM 719 C CA . LEU A 1 94 ? -46.204 21.329 11.201 1.00 61.00 94 LEU A CA 1
ATOM 720 C C . LEU A 1 94 ? -45.715 22.718 10.772 1.00 61.00 94 LEU A C 1
ATOM 722 O O . LEU A 1 94 ? -44.623 23.190 11.092 1.00 61.00 94 LEU A O 1
ATOM 726 N N . ALA A 1 95 ? -46.568 23.388 10.004 1.00 60.66 95 ALA A N 1
ATOM 727 C CA . ALA A 1 95 ? -46.478 24.813 9.761 1.00 60.66 95 ALA A CA 1
ATOM 728 C C . ALA A 1 95 ? -46.904 25.621 11.004 1.00 60.66 95 ALA A C 1
ATOM 730 O O . ALA A 1 95 ? -47.805 25.235 11.742 1.00 60.66 95 ALA A O 1
ATOM 731 N N . LYS A 1 96 ? -46.342 26.833 11.108 1.00 57.81 96 LYS A N 1
ATOM 732 C CA . LYS A 1 96 ? -46.859 28.005 11.843 1.00 57.81 96 LYS A CA 1
ATOM 733 C C . LYS A 1 96 ? -46.915 27.935 13.374 1.00 57.81 96 LYS A C 1
ATOM 735 O O . LYS A 1 96 ? -47.887 27.471 13.958 1.00 57.81 96 LYS A O 1
ATOM 740 N N . LYS A 1 97 ? -45.991 28.683 13.991 1.00 58.69 97 LYS A N 1
ATOM 741 C CA . LYS A 1 97 ? -46.321 29.727 14.983 1.00 58.69 97 LYS A CA 1
ATOM 742 C C . LYS A 1 97 ? -45.119 30.639 15.237 1.00 58.69 97 LYS A C 1
ATOM 744 O O . LYS A 1 97 ? -44.418 30.524 16.231 1.00 58.69 97 LYS A O 1
ATOM 749 N N . ASN A 1 98 ? -44.872 31.544 14.291 1.00 56.91 98 ASN A N 1
ATOM 750 C CA . ASN A 1 98 ? -44.074 32.740 14.554 1.00 56.91 98 ASN A CA 1
ATOM 751 C C . ASN A 1 98 ? -45.052 33.803 15.077 1.00 56.91 98 ASN A C 1
ATOM 753 O O . ASN A 1 98 ? -45.507 34.676 14.340 1.00 56.91 98 ASN A O 1
ATOM 757 N N . ASP A 1 99 ? -45.479 33.615 16.326 1.00 62.31 99 ASP A N 1
ATOM 758 C CA . ASP A 1 99 ? -46.343 34.537 17.056 1.00 62.31 99 ASP A CA 1
ATOM 759 C C . ASP A 1 99 ? -45.461 35.480 17.886 1.00 62.31 99 ASP A C 1
ATOM 761 O O . ASP A 1 99 ? -44.918 35.123 18.923 1.00 62.31 99 ASP A O 1
ATOM 765 N N . SER A 1 100 ? -45.279 36.672 17.324 1.00 54.09 100 SER A N 1
ATOM 766 C CA . SER A 1 100 ? -45.381 37.989 17.958 1.00 54.09 100 SER A CA 1
ATOM 767 C C . SER A 1 100 ? -44.873 38.235 19.394 1.00 54.09 100 SER A C 1
ATOM 769 O O . SER A 1 100 ? -45.447 37.771 20.372 1.00 54.09 100 SER A O 1
ATOM 771 N N . ALA A 1 101 ? -44.012 39.260 19.453 1.00 58.31 101 ALA A N 1
ATOM 772 C CA . ALA A 1 101 ? -44.053 40.405 20.378 1.00 58.31 101 ALA A CA 1
ATOM 773 C C . ALA A 1 101 ? -43.375 40.307 21.762 1.00 58.31 101 ALA A C 1
ATOM 775 O O . ALA A 1 101 ? -43.236 39.245 22.350 1.00 58.31 101 ALA A O 1
ATOM 776 N N . LEU A 1 102 ? -43.044 41.514 22.261 1.00 54.81 102 LEU A N 1
ATOM 777 C CA . LEU A 1 102 ? -42.242 41.929 23.430 1.00 54.81 102 LEU A CA 1
ATOM 778 C C . LEU A 1 102 ? -40.745 42.103 23.102 1.00 54.81 102 LEU A C 1
ATOM 780 O O . LEU A 1 102 ? -40.104 41.185 22.621 1.00 54.81 102 LEU A O 1
ATOM 784 N N . ASP A 1 103 ? -40.080 43.235 23.324 1.00 60.62 103 ASP A N 1
ATOM 785 C CA . ASP A 1 103 ? -40.391 44.425 24.117 1.00 60.62 103 ASP A CA 1
ATOM 786 C C . ASP A 1 103 ? -39.555 45.603 23.583 1.00 60.62 103 ASP A C 1
ATOM 788 O O . ASP A 1 103 ? -38.354 45.477 23.335 1.00 60.62 103 ASP A O 1
ATOM 792 N N . LEU A 1 104 ? -40.209 46.750 23.404 1.00 50.38 104 LEU A N 1
ATOM 793 C CA . LEU A 1 104 ? -39.589 48.038 23.113 1.00 50.38 104 LEU A CA 1
ATOM 794 C C . LEU A 1 104 ? -38.877 48.554 24.370 1.00 50.38 104 LEU A C 1
ATOM 796 O O . LEU A 1 104 ? -39.518 48.739 25.402 1.00 50.38 104 LEU A O 1
ATOM 800 N N . LYS A 1 105 ? -37.597 48.924 24.256 1.00 61.84 105 LYS A N 1
ATOM 801 C CA . LYS A 1 105 ? -36.974 49.900 25.164 1.00 61.84 105 LYS A CA 1
ATOM 802 C C . LYS A 1 105 ? -36.274 51.003 24.353 1.00 61.84 105 LYS A C 1
ATOM 804 O O . LYS A 1 105 ? -35.460 50.675 23.491 1.00 61.84 105 LYS A O 1
ATOM 809 N N . PRO A 1 106 ? -36.598 52.288 24.591 1.00 56.25 106 PRO A N 1
ATOM 810 C CA . PRO A 1 106 ? -36.087 53.420 23.826 1.00 56.25 106 PRO A CA 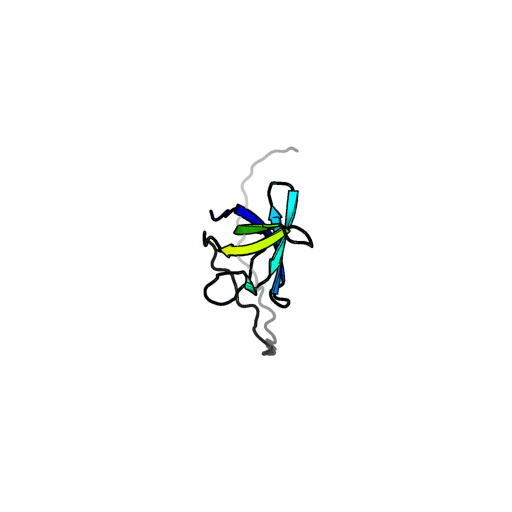1
ATOM 811 C C . PRO A 1 106 ? -34.794 54.015 24.414 1.00 56.25 106 PRO A C 1
ATOM 813 O O . PRO A 1 106 ? -34.598 54.021 25.623 1.00 56.25 106 PRO A O 1
ATOM 816 N N . ALA A 1 107 ? -33.993 54.591 23.511 1.00 50.03 107 ALA A N 1
ATOM 817 C CA . ALA A 1 107 ? -33.069 55.721 23.679 1.00 50.03 107 ALA A CA 1
ATOM 818 C C . ALA A 1 107 ? -31.954 55.663 24.750 1.00 50.03 107 ALA A C 1
ATOM 820 O O . ALA A 1 107 ? -32.202 55.848 25.935 1.00 50.03 107 ALA A O 1
ATOM 821 N N . VAL A 1 108 ? -30.695 55.658 24.290 1.00 57.31 108 VAL A N 1
ATOM 822 C CA . VAL A 1 108 ? -29.732 56.740 24.587 1.00 57.31 108 VAL A CA 1
ATOM 823 C C . VAL A 1 108 ? -28.566 56.716 23.585 1.00 57.31 108 VAL A C 1
ATOM 825 O O . VAL A 1 108 ? -28.117 55.666 23.140 1.00 57.31 108 VAL A O 1
ATOM 828 N N . ALA A 1 109 ? -28.170 57.923 23.191 1.00 57.16 109 ALA A N 1
ATOM 829 C CA . ALA A 1 109 ? -27.224 58.307 22.155 1.00 57.16 109 ALA A CA 1
ATOM 830 C C . ALA A 1 109 ? -25.781 57.828 22.365 1.00 57.16 109 ALA A C 1
ATOM 832 O O . ALA A 1 109 ? -25.334 57.774 23.501 1.00 57.16 109 ALA A O 1
ATOM 833 N N . ASN A 1 110 ? -25.087 57.579 21.245 1.00 59.38 110 ASN A N 1
ATOM 834 C CA . ASN A 1 110 ? -23.714 57.969 20.860 1.00 59.38 110 ASN A CA 1
ATOM 835 C C . ASN A 1 110 ? -23.620 57.562 19.367 1.00 59.38 110 ASN A C 1
ATOM 837 O O . ASN A 1 110 ? -23.875 56.409 19.048 1.00 59.38 110 ASN A O 1
ATOM 841 N N . GLY A 1 111 ? -23.473 58.434 18.373 1.00 52.44 111 GLY A N 1
ATOM 842 C CA . GLY A 1 111 ? -22.468 59.479 18.271 1.00 52.44 111 GLY A CA 1
ATOM 843 C C . GLY A 1 111 ? -21.347 58.974 17.355 1.00 52.44 111 GLY A C 1
ATOM 844 O O . GLY A 1 111 ? -20.554 58.154 17.787 1.00 52.44 111 GLY A O 1
ATOM 845 N N . ASP A 1 112 ? -21.316 59.512 16.134 1.00 47.50 112 ASP A N 1
ATOM 846 C CA . ASP A 1 112 ? -20.136 59.678 15.269 1.00 47.50 112 ASP A CA 1
ATOM 847 C C . ASP A 1 112 ? -19.638 58.519 14.356 1.00 47.50 112 ASP A C 1
ATOM 849 O O . ASP A 1 112 ? -18.968 57.585 14.776 1.00 47.50 112 ASP A O 1
ATOM 853 N N . THR A 1 113 ? -20.026 58.629 13.076 1.00 50.22 113 THR A N 1
ATOM 854 C CA . THR A 1 113 ? -19.193 58.828 11.860 1.00 50.22 113 THR A CA 1
ATOM 855 C C . THR A 1 113 ? -17.975 57.924 11.526 1.00 50.22 113 THR A C 1
ATOM 857 O O . THR A 1 113 ? -17.020 57.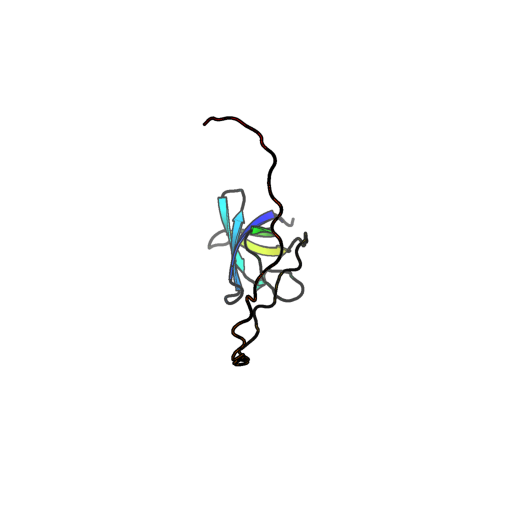827 12.285 1.00 50.22 113 THR A O 1
ATOM 860 N N . THR A 1 114 ? -17.928 57.511 10.238 1.00 60.25 114 THR A N 1
ATOM 861 C CA . THR A 1 114 ? -16.743 57.158 9.392 1.00 60.25 114 THR A CA 1
ATOM 862 C C . THR A 1 114 ? -16.217 55.722 9.567 1.00 60.25 114 THR A C 1
ATOM 864 O O . THR A 1 114 ? -15.932 55.315 10.681 1.00 60.25 114 THR A O 1
ATOM 867 N N . ASN A 1 115 ? -16.024 54.864 8.558 1.00 51.06 115 ASN A N 1
ATOM 868 C CA . ASN A 1 115 ? -15.849 54.955 7.100 1.00 51.06 115 ASN A CA 1
ATOM 869 C C . ASN A 1 115 ? -16.276 53.611 6.484 1.00 51.06 115 ASN A C 1
ATOM 871 O O . ASN A 1 115 ? -16.004 52.584 7.149 1.00 51.06 115 ASN A O 1
#

Secondary structure (DSSP, 8-state):
---EEEEEEEEEETTTTEEEEE-TTS-EEEEEGGGEE-SS-----TT-EEEEEEEEETTEEEEEEEEE-----------------------------------------------